Protein AF-A0A343VR23-F1 (afdb_monomer_lite)

Radius of gyration: 22.33 Å; chains: 1; bounding box: 52×18×68 Å

InterPro domains:
  IPR036689 ESAT-6-like superfamily [SSF140453] (6-95)

Foldseek 3Di:
DPPPPVCPVVVLVVVLVVLVVVLVVLVVVLVVVLVVVVVVCVVVVNPCVVVSVVVNVVSVVVSVVSVVVSVVSVVVSVVVVVVVVVVVVVVVVVVVD

Sequence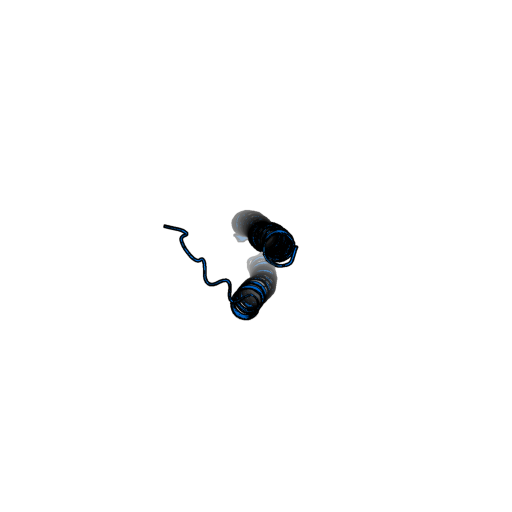 (97 aa):
MSDTVLYNAGIIEGALTQIHGLNQKGQDIAQGMVGQTRRLDDISSGQSTNAFNDFSASDQQLRSQTSEITQMIHRAVQSSHEDQTGVDSQFAGIISG

Secondary structure (DSSP, 8-state):
--------HHHHHHHHHHHHHHHHHHHHHHHHHHHHHHHHHHHTTTTTHHHHHHHHHHHHHHHHHHHHHHHHHHHHHHHHHHHHHHHHHHHHHHH--

Structure (mmCIF, N/CA/C/O backbone):
data_AF-A0A343VR23-F1
#
_entry.id   AF-A0A343VR23-F1
#
loop_
_atom_site.group_PDB
_atom_site.id
_atom_site.type_symbol
_atom_site.label_atom_id
_atom_site.label_alt_id
_atom_site.label_comp_id
_atom_site.label_asym_id
_atom_site.label_entity_id
_atom_site.label_seq_id
_atom_site.pdbx_PDB_ins_code
_atom_site.Cartn_x
_atom_site.Cartn_y
_atom_site.Cartn_z
_atom_site.occupancy
_atom_site.B_iso_or_equiv
_atom_site.auth_seq_id
_atom_site.auth_comp_id
_atom_site.auth_asym_id
_atom_site.auth_atom_id
_atom_site.pdbx_PDB_model_num
ATOM 1 N N . MET A 1 1 ? 34.137 0.195 -19.522 1.00 37.47 1 MET A N 1
ATOM 2 C CA . MET A 1 1 ? 33.546 -1.120 -19.215 1.00 37.47 1 MET A CA 1
ATOM 3 C C . MET A 1 1 ? 32.063 -0.869 -19.067 1.00 37.47 1 MET A C 1
ATOM 5 O O . MET A 1 1 ? 31.680 -0.175 -18.138 1.00 37.47 1 MET A O 1
ATOM 9 N N . SER A 1 2 ? 31.288 -1.246 -20.084 1.00 40.28 2 SER A N 1
ATOM 10 C CA . SER A 1 2 ? 29.828 -1.185 -20.033 1.00 40.28 2 SER A CA 1
ATOM 11 C C . SER A 1 2 ? 29.411 -2.256 -19.036 1.00 40.28 2 SER A C 1
ATOM 13 O O . SER A 1 2 ? 29.722 -3.428 -19.240 1.00 40.28 2 SER A O 1
ATOM 15 N N . ASP A 1 3 ? 28.858 -1.829 -17.906 1.00 40.38 3 ASP A N 1
ATOM 16 C CA . ASP A 1 3 ? 28.201 -2.722 -16.962 1.00 40.38 3 ASP A CA 1
ATOM 17 C C . ASP A 1 3 ? 26.978 -3.254 -17.711 1.00 40.38 3 ASP A C 1
ATOM 19 O O . ASP A 1 3 ? 25.960 -2.571 -17.831 1.00 40.38 3 ASP A O 1
ATOM 23 N N . THR A 1 4 ? 27.131 -4.407 -18.362 1.00 47.16 4 THR A N 1
ATOM 24 C CA . THR A 1 4 ? 26.048 -5.059 -19.090 1.00 47.16 4 THR A CA 1
ATOM 25 C C . THR A 1 4 ? 25.029 -5.501 -18.053 1.00 47.16 4 THR A C 1
ATOM 27 O O . THR A 1 4 ? 25.097 -6.609 -17.521 1.00 47.16 4 THR A O 1
ATOM 30 N N . VAL A 1 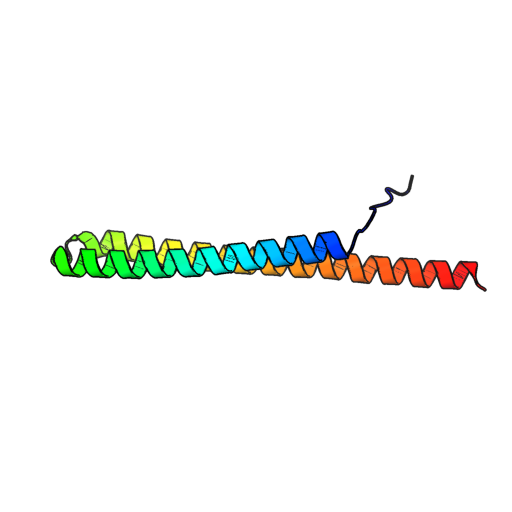5 ? 24.097 -4.610 -17.721 1.00 51.19 5 VAL A N 1
ATOM 31 C CA . VAL A 1 5 ? 22.892 -4.955 -16.977 1.00 51.19 5 VAL A CA 1
ATOM 32 C C . VAL A 1 5 ? 22.156 -5.960 -17.853 1.00 51.19 5 VAL A C 1
ATOM 34 O O . VAL A 1 5 ? 21.529 -5.598 -18.843 1.00 51.19 5 VAL A O 1
ATOM 37 N N . LEU A 1 6 ? 22.316 -7.245 -17.539 1.00 52.25 6 LEU A N 1
ATOM 38 C CA . LEU A 1 6 ? 21.645 -8.339 -18.227 1.00 52.25 6 LEU A CA 1
ATOM 39 C C . LEU A 1 6 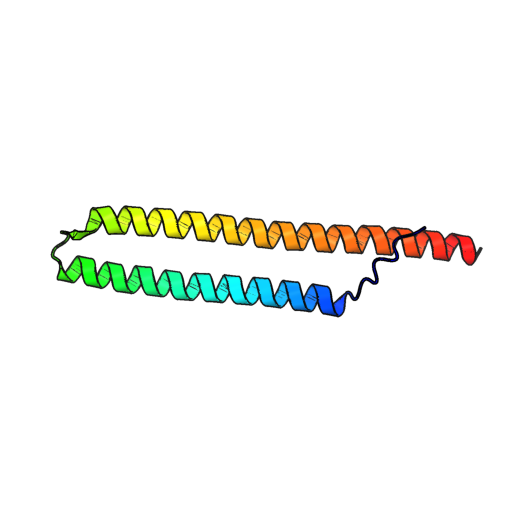? 20.150 -8.242 -17.885 1.00 52.25 6 LEU A C 1
ATOM 41 O O . LEU A 1 6 ? 19.679 -8.824 -16.907 1.00 52.25 6 LEU A O 1
ATOM 45 N N . TYR A 1 7 ? 19.417 -7.419 -18.635 1.00 57.44 7 TYR A N 1
ATOM 46 C CA . TYR A 1 7 ? 18.019 -7.120 -18.357 1.00 57.44 7 TYR A CA 1
ATOM 47 C C . TYR A 1 7 ? 17.148 -8.283 -18.826 1.00 57.44 7 TYR A C 1
ATOM 49 O O . TYR A 1 7 ? 16.797 -8.415 -19.997 1.00 57.44 7 TYR A O 1
ATOM 57 N N . ASN A 1 8 ? 16.806 -9.166 -17.896 1.00 65.19 8 ASN A N 1
ATOM 58 C CA . ASN A 1 8 ? 15.888 -10.259 -18.161 1.00 65.19 8 ASN A CA 1
ATOM 59 C C . ASN A 1 8 ? 14.462 -9.748 -17.905 1.00 65.19 8 ASN A C 1
ATOM 61 O O . ASN A 1 8 ? 13.928 -9.914 -16.809 1.00 65.19 8 ASN A O 1
ATOM 65 N N . ALA A 1 9 ? 13.883 -9.052 -18.891 1.00 61.62 9 ALA A N 1
ATOM 66 C CA . ALA A 1 9 ? 12.602 -8.343 -18.767 1.00 61.62 9 ALA A CA 1
ATOM 67 C C . ALA A 1 9 ? 11.493 -9.207 -18.137 1.00 61.62 9 ALA A C 1
ATOM 69 O O . ALA A 1 9 ? 10.796 -8.751 -17.237 1.00 61.62 9 ALA A O 1
ATOM 70 N N . GLY A 1 10 ? 11.422 -10.496 -18.490 1.00 62.53 10 GLY A N 1
ATOM 71 C CA . GLY A 1 10 ? 10.465 -11.430 -17.887 1.00 62.53 10 GLY A CA 1
ATOM 72 C C . GLY A 1 10 ? 10.694 -11.706 -16.392 1.00 62.53 10 GLY A C 1
ATOM 73 O O . GLY A 1 10 ? 9.733 -11.888 -15.647 1.00 62.53 10 GLY A O 1
ATOM 74 N N . ILE A 1 11 ? 11.944 -11.697 -15.913 1.00 69.94 11 ILE A N 1
ATOM 75 C CA . ILE A 1 11 ? 12.249 -11.816 -14.473 1.00 69.94 11 ILE A CA 1
ATOM 76 C C . ILE A 1 11 ? 11.801 -10.553 -13.737 1.00 69.94 11 ILE A C 1
ATOM 78 O O . ILE A 1 11 ? 11.265 -10.633 -12.633 1.00 69.94 11 ILE A O 1
ATOM 82 N N . ILE A 1 12 ? 12.000 -9.392 -14.354 1.00 69.88 12 ILE A N 1
ATOM 83 C CA . ILE A 1 12 ? 11.699 -8.093 -13.759 1.00 69.88 12 ILE A CA 1
ATOM 84 C C . ILE A 1 12 ? 10.186 -7.854 -13.692 1.00 69.88 12 ILE A C 1
ATOM 86 O O . ILE A 1 12 ? 9.667 -7.510 -12.630 1.00 69.88 12 ILE A O 1
ATOM 90 N N . GLU A 1 13 ? 9.454 -8.129 -14.771 1.00 71.75 13 GLU A N 1
ATOM 91 C CA . GLU A 1 13 ? 7.987 -8.114 -14.782 1.00 71.75 13 GLU A CA 1
ATOM 92 C C . GLU A 1 13 ? 7.398 -9.142 -13.806 1.00 71.75 13 GLU A C 1
ATOM 94 O O . GLU A 1 13 ? 6.444 -8.843 -13.079 1.00 71.75 13 GLU A O 1
ATOM 99 N N . GLY A 1 14 ? 7.996 -10.336 -13.724 1.00 75.69 14 GLY A N 1
ATOM 100 C CA . GLY A 1 14 ? 7.607 -11.366 -12.762 1.00 75.69 14 GLY A CA 1
ATOM 101 C C . GLY A 1 14 ? 7.797 -10.919 -11.309 1.00 75.69 14 GLY A C 1
ATOM 102 O O . GLY A 1 14 ? 6.902 -11.107 -10.480 1.00 75.69 14 GLY A O 1
ATOM 103 N N . ALA A 1 15 ? 8.925 -10.274 -11.001 1.00 78.19 15 ALA A N 1
ATOM 104 C CA . ALA A 1 15 ? 9.209 -9.728 -9.677 1.00 78.19 15 ALA A CA 1
ATOM 105 C C . ALA A 1 15 ? 8.257 -8.574 -9.315 1.00 78.19 15 ALA A C 1
ATOM 107 O O . ALA A 1 15 ? 7.702 -8.562 -8.218 1.00 78.19 15 ALA A O 1
ATOM 108 N N . LEU A 1 16 ? 7.994 -7.646 -10.242 1.00 78.38 16 LEU A N 1
ATOM 109 C CA . LEU A 1 16 ? 7.019 -6.565 -10.049 1.00 78.38 16 LEU A CA 1
ATOM 110 C C . LEU A 1 16 ? 5.605 -7.104 -9.805 1.00 78.38 16 LEU A C 1
ATOM 112 O O . LEU A 1 16 ? 4.910 -6.644 -8.899 1.00 78.38 16 LEU A O 1
ATOM 116 N N . THR A 1 17 ? 5.199 -8.116 -10.571 1.00 80.25 17 THR A N 1
ATOM 117 C CA . THR A 1 17 ? 3.906 -8.788 -10.401 1.00 80.25 17 THR A CA 1
ATOM 118 C C . THR A 1 17 ? 3.807 -9.448 -9.024 1.00 80.25 17 THR A C 1
ATOM 120 O O . THR A 1 17 ? 2.777 -9.331 -8.358 1.00 80.25 17 THR A O 1
ATOM 123 N N . GLN A 1 18 ? 4.884 -10.084 -8.545 1.00 83.00 18 GLN A N 1
ATOM 124 C CA . GLN A 1 18 ? 4.939 -10.614 -7.179 1.00 83.00 18 GLN A CA 1
ATOM 125 C C . GLN A 1 18 ? 4.816 -9.516 -6.122 1.00 83.00 18 GLN A C 1
ATOM 127 O O . GLN A 1 18 ? 4.052 -9.689 -5.174 1.00 83.00 18 GLN A O 1
ATOM 132 N N . ILE A 1 19 ? 5.512 -8.386 -6.282 1.00 81.19 19 ILE A N 1
ATOM 133 C CA . ILE A 1 19 ? 5.431 -7.260 -5.340 1.00 81.19 19 ILE A CA 1
ATOM 134 C C . ILE A 1 19 ? 4.001 -6.704 -5.293 1.00 81.19 19 ILE A C 1
ATOM 136 O O . ILE A 1 19 ? 3.460 -6.522 -4.202 1.00 81.19 19 ILE A O 1
ATOM 140 N N . HIS A 1 20 ? 3.344 -6.509 -6.442 1.00 82.31 20 HIS A N 1
ATOM 141 C CA . HIS A 1 20 ? 1.932 -6.113 -6.486 1.00 82.31 20 HIS A CA 1
ATOM 142 C C . HIS A 1 20 ? 1.020 -7.130 -5.791 1.00 82.31 20 HIS A C 1
ATOM 144 O O . HIS A 1 20 ? 0.168 -6.740 -4.991 1.00 82.31 20 HIS A O 1
ATOM 150 N N 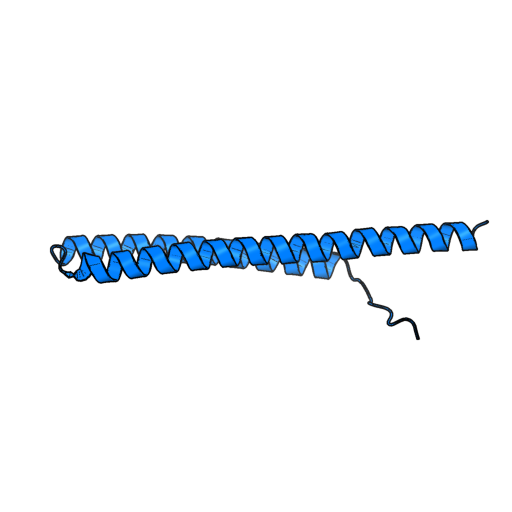. GLY A 1 21 ? 1.220 -8.426 -6.041 1.00 82.81 21 GLY A N 1
ATOM 151 C CA . GLY A 1 21 ? 0.435 -9.480 -5.399 1.00 82.81 21 GLY A CA 1
ATOM 152 C C . GLY A 1 21 ? 0.623 -9.527 -3.878 1.00 82.81 21 GLY A C 1
ATOM 153 O O . GLY A 1 21 ? -0.341 -9.731 -3.141 1.00 82.81 21 GLY A O 1
ATOM 154 N N . LEU A 1 22 ? 1.845 -9.307 -3.385 1.00 82.56 22 LEU A N 1
ATOM 155 C CA . LEU A 1 22 ? 2.131 -9.205 -1.950 1.00 82.56 22 LEU A CA 1
ATOM 156 C C . LEU A 1 22 ? 1.491 -7.957 -1.334 1.00 82.56 22 LEU A C 1
ATOM 158 O O . LEU A 1 22 ? 0.927 -8.045 -0.245 1.00 82.56 22 LEU A O 1
ATOM 162 N N . ASN A 1 23 ? 1.526 -6.825 -2.042 1.00 82.44 23 ASN A N 1
ATOM 163 C CA . ASN A 1 23 ? 0.884 -5.588 -1.608 1.00 82.44 23 ASN A CA 1
ATOM 164 C C . ASN A 1 23 ? -0.636 -5.777 -1.463 1.00 82.44 23 ASN A C 1
ATOM 166 O O . ASN A 1 23 ? -1.180 -5.505 -0.395 1.00 82.44 23 ASN A O 1
ATOM 170 N N . GLN A 1 24 ? -1.305 -6.342 -2.477 1.00 84.69 24 GLN A N 1
ATOM 171 C CA . GLN A 1 24 ? -2.741 -6.649 -2.418 1.00 84.69 24 GLN A CA 1
ATOM 172 C C . GLN A 1 24 ? -3.090 -7.579 -1.251 1.00 84.69 24 GLN A C 1
ATOM 174 O O . GLN A 1 24 ? -3.968 -7.256 -0.455 1.00 84.69 24 GLN A O 1
ATOM 179 N N . LYS A 1 25 ? -2.348 -8.681 -1.072 1.00 86.25 25 LYS A N 1
ATOM 180 C CA . LYS A 1 25 ? -2.550 -9.582 0.078 1.00 86.25 25 LYS A CA 1
ATOM 181 C C . LYS A 1 25 ? -2.393 -8.857 1.415 1.00 86.25 25 LYS A C 1
ATOM 183 O O . LYS A 1 25 ? -3.159 -9.107 2.342 1.00 86.25 25 LYS A O 1
ATOM 188 N N . GLY A 1 26 ? -1.410 -7.963 1.523 1.00 83.12 26 GLY A N 1
ATOM 189 C CA . GLY A 1 26 ? -1.217 -7.130 2.708 1.00 83.12 26 GLY A CA 1
ATOM 190 C C . GLY A 1 26 ? -2.414 -6.217 2.979 1.00 83.12 26 GLY A C 1
ATOM 191 O O . GLY A 1 26 ? -2.861 -6.121 4.121 1.00 83.12 26 GLY A O 1
ATOM 192 N N . GLN A 1 27 ? -2.980 -5.601 1.936 1.00 85.50 27 GLN A N 1
ATOM 193 C CA . GLN A 1 27 ? -4.184 -4.775 2.056 1.00 85.50 27 GLN A CA 1
ATOM 194 C C . GLN A 1 27 ? -5.384 -5.583 2.563 1.00 85.50 27 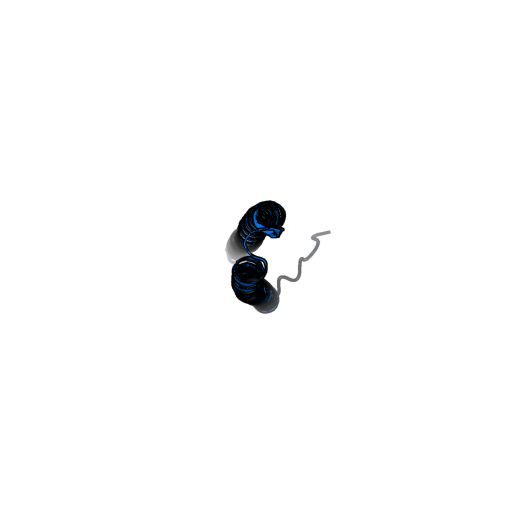GLN A C 1
ATOM 196 O O . GLN A 1 27 ? -6.061 -5.123 3.485 1.00 85.50 27 GLN A O 1
ATOM 201 N N . ASP A 1 28 ? -5.604 -6.785 2.026 1.00 87.12 28 ASP A N 1
ATOM 202 C CA . ASP A 1 28 ? -6.699 -7.672 2.437 1.00 87.12 28 ASP A CA 1
ATOM 203 C C . ASP A 1 28 ? -6.572 -8.093 3.908 1.00 87.12 28 ASP A C 1
ATOM 205 O O . ASP A 1 28 ? -7.532 -7.998 4.679 1.00 87.12 28 ASP A O 1
ATOM 209 N N . ILE A 1 29 ? -5.370 -8.505 4.330 1.00 86.50 29 ILE A N 1
ATOM 210 C CA . ILE A 1 29 ? -5.088 -8.879 5.725 1.00 86.50 29 ILE A CA 1
ATOM 211 C C . ILE A 1 29 ? -5.369 -7.700 6.656 1.00 86.50 29 ILE A C 1
ATOM 213 O O . ILE A 1 29 ? -6.059 -7.854 7.664 1.00 86.50 29 ILE A O 1
ATOM 217 N N . ALA A 1 30 ? -4.878 -6.515 6.303 1.00 82.81 30 ALA A N 1
ATOM 218 C CA . ALA A 1 30 ? -5.049 -5.316 7.107 1.00 82.81 30 ALA A CA 1
ATOM 219 C C . ALA A 1 30 ? -6.527 -4.887 7.202 1.00 82.81 30 ALA A C 1
ATOM 221 O O . ALA A 1 30 ? -6.997 -4.505 8.273 1.00 82.81 30 ALA A O 1
ATOM 222 N N . GLN A 1 31 ? -7.313 -5.012 6.124 1.00 85.94 31 GLN A N 1
ATOM 223 C CA . GLN A 1 31 ? -8.769 -4.812 6.189 1.00 85.94 31 GLN A CA 1
ATOM 224 C C . GLN A 1 31 ? -9.441 -5.824 7.128 1.00 85.94 31 GLN A C 1
ATOM 226 O O . GLN A 1 31 ? -10.307 -5.450 7.925 1.00 85.94 31 GLN A O 1
ATOM 231 N N . GLY A 1 32 ? -9.007 -7.087 7.088 1.00 85.88 32 GLY A N 1
ATOM 232 C CA . GLY A 1 32 ? -9.451 -8.122 8.019 1.00 85.88 32 GLY A CA 1
ATOM 233 C C . GLY A 1 32 ? -9.150 -7.771 9.479 1.00 85.88 32 GLY A C 1
ATOM 234 O O . GLY A 1 32 ? -10.031 -7.898 10.331 1.00 85.88 32 GLY A O 1
ATOM 235 N N . MET A 1 33 ? -7.944 -7.270 9.765 1.00 83.75 33 MET A N 1
ATOM 236 C CA . MET A 1 33 ? -7.549 -6.817 11.102 1.00 83.75 33 MET A CA 1
ATOM 237 C C . MET A 1 33 ? -8.431 -5.667 11.589 1.00 83.75 33 MET A C 1
ATOM 239 O O . MET A 1 33 ? -8.992 -5.767 12.675 1.00 83.75 33 MET A O 1
ATOM 243 N N . VAL A 1 34 ? -8.643 -4.629 10.772 1.00 85.31 34 VAL A N 1
ATOM 244 C CA . VAL A 1 34 ? -9.545 -3.512 11.110 1.00 85.31 34 VAL A CA 1
ATOM 245 C C . VAL A 1 34 ? -10.955 -4.017 11.438 1.00 85.31 34 VAL A C 1
ATOM 247 O O . VAL A 1 34 ? -11.561 -3.571 12.412 1.00 85.31 34 VAL A O 1
ATOM 250 N N . GLY A 1 35 ? -11.475 -4.975 10.664 1.00 85.50 35 GLY A N 1
ATOM 251 C CA . GLY A 1 35 ? -12.784 -5.582 10.916 1.00 85.50 35 GLY A CA 1
ATOM 252 C C . GLY A 1 35 ? -12.866 -6.331 12.250 1.00 85.50 35 GLY A C 1
ATOM 253 O O . GLY A 1 35 ? -13.861 -6.201 12.964 1.00 85.50 35 GLY A O 1
ATOM 254 N N . GLN A 1 36 ? -11.826 -7.086 12.614 1.00 85.50 36 GLN A N 1
ATOM 255 C CA . GLN A 1 36 ? -11.767 -7.769 13.911 1.00 85.50 36 GLN A CA 1
ATOM 256 C C . GLN A 1 36 ? -11.620 -6.780 15.067 1.00 85.50 36 GLN A C 1
ATOM 258 O O . GLN A 1 36 ? -12.293 -6.930 16.084 1.00 85.50 36 GLN A O 1
ATOM 263 N N . THR A 1 37 ? -10.809 -5.735 14.906 1.00 80.81 37 THR A N 1
ATOM 264 C CA . THR A 1 37 ? -10.622 -4.741 15.965 1.00 80.81 37 THR A CA 1
ATOM 265 C C . THR A 1 37 ? -11.889 -3.923 16.215 1.00 80.81 37 THR A C 1
ATOM 267 O O . THR A 1 37 ? -12.205 -3.675 17.373 1.00 80.81 37 THR A O 1
ATOM 270 N N . ARG A 1 38 ? -12.690 -3.607 15.184 1.00 82.06 38 ARG A N 1
ATOM 271 C CA . ARG A 1 38 ? -14.030 -3.012 15.381 1.00 82.06 38 ARG A CA 1
ATOM 272 C C . ARG A 1 38 ? -14.941 -3.898 16.228 1.00 82.06 38 ARG A C 1
ATOM 274 O O . ARG A 1 38 ? -15.565 -3.409 17.158 1.00 82.06 38 ARG A O 1
ATOM 281 N N . ARG A 1 39 ? -14.968 -5.209 15.960 1.00 84.56 39 ARG A N 1
ATOM 282 C CA . ARG A 1 39 ? -15.750 -6.153 16.779 1.00 84.56 39 ARG A CA 1
ATOM 283 C C . ARG A 1 39 ? -15.275 -6.187 18.230 1.00 84.56 39 ARG A C 1
ATOM 285 O O . ARG A 1 39 ? -16.096 -6.302 19.132 1.00 84.56 39 ARG A O 1
ATOM 292 N N . LEU A 1 40 ? -13.964 -6.114 18.461 1.00 82.44 40 LEU A N 1
ATOM 293 C CA . LEU A 1 40 ? -13.413 -6.045 19.815 1.00 82.44 40 LEU A CA 1
ATOM 294 C C . LEU A 1 40 ? -13.804 -4.739 20.518 1.00 82.44 40 LEU A C 1
ATOM 296 O O . LEU A 1 40 ? -14.106 -4.768 21.710 1.00 82.44 40 LEU A O 1
ATOM 300 N N . ASP A 1 41 ? -13.850 -3.619 19.797 1.00 82.38 41 ASP A N 1
ATOM 301 C CA . ASP A 1 41 ? -14.307 -2.339 20.344 1.00 82.38 41 ASP A CA 1
ATOM 302 C C . ASP A 1 41 ? -15.789 -2.394 20.752 1.00 82.38 41 ASP A C 1
ATOM 304 O O . ASP A 1 41 ? -16.122 -2.043 21.887 1.00 82.38 41 ASP A O 1
ATOM 308 N N . ASP A 1 42 ? -16.641 -2.963 19.889 1.00 81.19 42 ASP A N 1
ATOM 309 C CA . ASP A 1 42 ? -18.066 -3.189 20.166 1.00 81.19 42 ASP A CA 1
ATOM 310 C C . ASP A 1 42 ? -18.270 -4.049 21.429 1.00 81.19 42 ASP A C 1
ATOM 312 O O . ASP A 1 42 ? -19.109 -3.739 22.276 1.00 81.19 42 ASP A O 1
ATOM 316 N N . ILE A 1 43 ? -17.472 -5.114 21.596 1.00 83.44 43 ILE A N 1
ATOM 317 C CA . ILE A 1 43 ? -17.515 -5.987 22.783 1.00 83.44 43 ILE A CA 1
ATOM 318 C C . ILE A 1 43 ? -16.997 -5.257 24.032 1.00 83.44 43 ILE A C 1
ATOM 320 O O . ILE A 1 43 ? -17.549 -5.416 25.120 1.00 83.44 43 ILE A O 1
ATOM 324 N N . SER A 1 44 ? -15.944 -4.449 23.893 1.00 80.06 44 SER A N 1
ATOM 325 C CA . SER A 1 44 ? -15.301 -3.739 25.008 1.00 80.06 44 SER A CA 1
ATOM 326 C C . SER A 1 44 ? -16.008 -2.441 25.422 1.00 80.06 44 SER A C 1
ATOM 328 O O . SER A 1 44 ? -15.488 -1.697 26.254 1.00 80.06 44 SER A O 1
ATOM 330 N N . SER A 1 45 ? -17.211 -2.177 24.893 1.00 74.25 45 SER A N 1
ATOM 331 C CA . SER A 1 45 ? -18.012 -0.978 25.196 1.00 74.25 45 SER A CA 1
ATOM 332 C C . SER A 1 45 ? -17.285 0.341 24.887 1.00 74.25 45 SER A C 1
ATOM 334 O O . SER A 1 45 ? -17.482 1.336 25.585 1.00 74.25 45 SER A O 1
ATOM 336 N N . GLY A 1 46 ? -16.418 0.353 23.868 1.00 68.75 46 GLY A N 1
ATOM 337 C CA . GLY A 1 46 ? -15.695 1.552 23.434 1.00 68.75 46 GLY A CA 1
ATOM 338 C C . GLY A 1 46 ? -14.525 1.976 24.331 1.00 68.75 46 GLY A C 1
ATOM 339 O O . GLY A 1 46 ? -14.034 3.100 24.232 1.00 68.75 46 GLY A O 1
ATOM 340 N N . GLN A 1 47 ? -14.047 1.111 25.234 1.00 69.56 47 GLN A N 1
ATOM 341 C CA . GLN A 1 47 ? -12.875 1.435 26.061 1.00 69.56 47 GLN A CA 1
ATOM 342 C C . GLN A 1 47 ? -11.562 1.470 25.259 1.00 69.56 47 GLN A C 1
ATOM 344 O O . GLN A 1 47 ? -10.593 2.080 25.708 1.00 69.56 47 GLN A O 1
ATOM 349 N N . SER A 1 48 ? -11.519 0.844 24.077 1.00 69.81 48 SER A N 1
ATOM 350 C CA . SER A 1 48 ? -10.322 0.768 23.225 1.00 69.81 48 SER A CA 1
ATOM 351 C C . SER A 1 48 ? -10.367 1.686 21.995 1.00 69.81 48 SER A C 1
ATOM 353 O O . SER A 1 48 ? -9.413 1.699 21.213 1.00 69.81 48 SER A O 1
ATOM 355 N N . THR A 1 49 ? -11.418 2.498 21.835 1.00 71.31 49 THR A N 1
ATOM 356 C CA . THR A 1 49 ? -11.698 3.246 20.599 1.00 71.31 49 THR A CA 1
ATOM 357 C C . THR A 1 49 ? -10.568 4.195 20.190 1.00 71.31 49 THR A C 1
ATOM 359 O O . THR A 1 49 ? -10.265 4.307 19.005 1.00 71.31 49 THR A O 1
ATOM 362 N N . ASN A 1 50 ? -9.882 4.839 21.142 1.00 75.69 50 ASN A N 1
ATOM 363 C CA . ASN A 1 50 ? -8.785 5.764 20.823 1.00 75.69 50 ASN A CA 1
ATOM 364 C C . ASN A 1 50 ? -7.571 5.036 20.228 1.00 75.69 50 ASN A C 1
ATOM 366 O O . ASN A 1 50 ? -7.120 5.386 19.142 1.00 75.69 50 ASN A O 1
ATOM 370 N N . ALA A 1 51 ? -7.106 3.967 20.881 1.00 76.94 51 ALA A N 1
ATOM 371 C CA . ALA A 1 51 ? -5.997 3.162 20.371 1.00 76.94 51 ALA A CA 1
ATOM 372 C C . ALA A 1 51 ? -6.351 2.487 19.032 1.00 76.94 51 ALA A C 1
ATOM 374 O O . ALA A 1 51 ? -5.490 2.330 18.167 1.00 76.94 51 ALA A O 1
ATOM 375 N N . PHE A 1 52 ? -7.623 2.123 18.832 1.00 75.69 52 PHE A N 1
ATOM 376 C CA . PHE A 1 52 ? -8.116 1.600 17.559 1.00 75.69 52 PHE A CA 1
ATOM 377 C C . PHE A 1 52 ? -8.119 2.650 16.440 1.00 75.69 52 PHE A C 1
ATOM 379 O O . PHE A 1 52 ? -7.736 2.335 15.310 1.00 75.69 52 PHE A O 1
ATOM 386 N N . ASN A 1 53 ? -8.552 3.876 16.734 1.00 80.44 53 ASN A N 1
ATOM 387 C CA . ASN A 1 53 ? -8.541 4.973 15.769 1.00 80.44 53 ASN A CA 1
ATOM 388 C C . ASN A 1 53 ? -7.107 5.305 15.348 1.00 80.44 53 ASN A C 1
ATOM 390 O O . ASN A 1 53 ? -6.838 5.408 14.151 1.00 80.44 53 ASN A O 1
ATOM 394 N N . ASP A 1 54 ? -6.183 5.361 16.309 1.00 82.44 54 ASP A N 1
ATOM 395 C CA . ASP A 1 54 ? -4.759 5.586 16.053 1.00 82.44 54 ASP A CA 1
ATOM 396 C C . ASP A 1 54 ? -4.154 4.451 15.213 1.00 82.44 54 ASP A C 1
ATOM 398 O O . ASP A 1 54 ? -3.468 4.699 14.218 1.00 82.44 54 ASP A O 1
ATOM 402 N N . PHE A 1 55 ? -4.462 3.195 15.560 1.00 81.00 55 PHE A N 1
ATOM 403 C CA . PHE A 1 55 ? -4.045 2.027 14.785 1.00 81.00 55 PHE A CA 1
ATOM 404 C C . PHE A 1 55 ? -4.579 2.083 13.349 1.00 81.00 55 PHE A C 1
ATOM 406 O O . PHE A 1 55 ? -3.814 1.923 12.403 1.00 81.00 55 PHE A O 1
ATOM 413 N N . SER A 1 56 ? -5.876 2.345 13.175 1.00 80.88 56 SER A N 1
ATOM 414 C CA . SER A 1 56 ? -6.522 2.365 11.858 1.00 80.88 56 SER A CA 1
ATOM 415 C C . SER A 1 56 ? -5.985 3.482 10.966 1.00 80.88 56 SER A C 1
ATOM 417 O O . SER A 1 56 ? -5.781 3.261 9.771 1.00 80.88 56 SER A O 1
ATOM 419 N N . ALA A 1 57 ? -5.732 4.664 11.536 1.00 84.81 57 ALA A N 1
ATOM 420 C CA . ALA A 1 57 ? -5.144 5.790 10.819 1.00 84.81 57 ALA A CA 1
ATOM 421 C C . ALA A 1 57 ? -3.701 5.485 10.382 1.00 84.81 57 ALA A C 1
ATOM 423 O O . ALA A 1 57 ? -3.357 5.669 9.212 1.00 84.81 57 ALA A O 1
ATOM 424 N N . SER A 1 58 ? -2.883 4.946 11.292 1.00 84.38 58 SER A N 1
ATOM 425 C CA . SER A 1 58 ? -1.500 4.544 11.002 1.00 84.38 58 SER A CA 1
ATOM 426 C C . SER A 1 58 ? -1.431 3.448 9.930 1.00 84.38 58 SER A C 1
ATOM 428 O O . SER A 1 58 ? -0.678 3.551 8.961 1.00 84.38 58 SER A O 1
ATOM 430 N N . ASP A 1 59 ? -2.289 2.432 10.036 1.00 82.06 59 ASP A N 1
ATOM 431 C CA . ASP A 1 59 ? -2.381 1.324 9.083 1.00 82.06 59 ASP A CA 1
ATOM 432 C C . ASP A 1 59 ? -2.872 1.780 7.693 1.00 82.06 59 ASP A C 1
ATOM 434 O O . ASP A 1 59 ? -2.392 1.313 6.657 1.00 82.06 59 ASP A O 1
ATOM 438 N N . GLN A 1 60 ? -3.810 2.731 7.617 1.00 84.69 60 GLN A N 1
ATOM 439 C CA . GLN A 1 60 ? -4.183 3.357 6.341 1.00 84.69 60 GLN A CA 1
ATOM 440 C C . GLN A 1 60 ? -3.022 4.132 5.712 1.00 84.69 60 GLN A C 1
ATOM 442 O O . GLN A 1 60 ? -2.758 3.962 4.519 1.00 84.69 60 GLN A O 1
ATOM 447 N N . GLN A 1 61 ? -2.311 4.940 6.498 1.00 87.88 61 GLN A N 1
ATOM 448 C CA . GLN A 1 61 ? -1.182 5.723 6.003 1.00 87.88 61 GLN A CA 1
ATOM 449 C C . GLN A 1 61 ? -0.067 4.821 5.459 1.00 87.88 61 GLN A C 1
ATOM 451 O O . GLN A 1 61 ? 0.398 5.029 4.336 1.00 87.88 61 GLN A O 1
ATOM 456 N N . LEU A 1 62 ? 0.321 3.789 6.212 1.00 82.00 62 LEU A N 1
ATOM 457 C CA . LEU A 1 62 ? 1.354 2.837 5.799 1.00 82.00 62 LEU A CA 1
ATOM 458 C C . LEU A 1 62 ? 0.980 2.108 4.506 1.00 82.00 62 LEU A C 1
ATOM 460 O O . LEU A 1 62 ? 1.819 1.958 3.614 1.00 82.00 62 LEU A O 1
ATOM 464 N N . ARG A 1 63 ? -0.285 1.695 4.355 1.00 83.38 63 ARG A N 1
ATOM 465 C CA . ARG A 1 63 ? -0.761 1.058 3.116 1.00 83.38 63 ARG A CA 1
ATOM 466 C C . ARG A 1 63 ? -0.709 2.000 1.921 1.00 83.38 63 ARG A C 1
ATOM 468 O O . ARG A 1 63 ? -0.256 1.583 0.855 1.00 83.38 63 ARG A O 1
ATOM 475 N N . SER A 1 64 ? -1.111 3.260 2.097 1.00 85.56 64 SER A N 1
ATOM 476 C CA . SER A 1 64 ? -1.023 4.272 1.037 1.00 85.56 64 SER A CA 1
ATOM 477 C C . SER A 1 64 ? 0.423 4.463 0.579 1.00 85.56 64 SER A C 1
ATOM 479 O O . SER A 1 64 ? 0.716 4.339 -0.608 1.00 85.56 64 SER A O 1
ATOM 481 N N . GLN A 1 65 ? 1.347 4.651 1.527 1.00 85.62 65 GLN A N 1
ATOM 482 C CA . GLN A 1 65 ? 2.776 4.802 1.240 1.00 85.62 65 GLN A CA 1
ATOM 483 C C . GLN A 1 65 ? 3.356 3.568 0.542 1.00 85.62 65 GLN A C 1
ATOM 485 O O . GLN A 1 65 ? 4.099 3.685 -0.429 1.00 85.62 65 GLN A O 1
ATOM 490 N N . THR A 1 66 ? 2.985 2.369 0.994 1.00 79.56 66 THR A N 1
ATOM 491 C CA . THR A 1 66 ? 3.453 1.118 0.381 1.00 79.56 66 THR A CA 1
ATOM 492 C C . THR A 1 66 ? 2.958 0.995 -1.063 1.00 79.56 66 THR A C 1
ATOM 494 O O . THR A 1 66 ? 3.717 0.592 -1.947 1.00 79.56 66 THR A O 1
ATOM 497 N N . SER A 1 67 ? 1.703 1.370 -1.336 1.00 82.19 67 SER A N 1
ATOM 498 C CA . SER A 1 67 ? 1.153 1.417 -2.697 1.00 82.19 67 SER A CA 1
ATOM 499 C C . SER A 1 67 ? 1.891 2.427 -3.580 1.00 82.19 67 SER A C 1
ATOM 501 O O . SER A 1 67 ? 2.280 2.087 -4.696 1.00 82.19 67 SER A O 1
ATOM 503 N N . GLU A 1 68 ? 2.146 3.640 -3.086 1.00 85.88 68 GLU A N 1
ATOM 504 C CA . GLU A 1 68 ? 2.907 4.665 -3.814 1.00 85.88 68 GLU A CA 1
ATOM 505 C C . GLU A 1 68 ? 4.327 4.199 -4.145 1.00 85.88 68 GLU A C 1
ATOM 507 O O . GLU A 1 68 ? 4.745 4.282 -5.299 1.00 85.88 68 GLU A O 1
ATOM 512 N N . ILE A 1 69 ? 5.048 3.639 -3.169 1.00 82.56 69 ILE A N 1
ATOM 513 C CA . ILE A 1 69 ? 6.391 3.080 -3.374 1.00 82.56 69 ILE A CA 1
ATOM 514 C C . ILE A 1 69 ? 6.361 1.985 -4.435 1.00 82.56 69 ILE A C 1
ATOM 516 O O . ILE A 1 69 ? 7.201 1.972 -5.333 1.00 82.56 69 ILE A O 1
ATOM 520 N N . THR A 1 70 ? 5.367 1.099 -4.381 1.00 80.06 70 THR A N 1
ATOM 521 C CA . THR A 1 70 ? 5.239 0.025 -5.368 1.00 80.06 70 THR A CA 1
ATOM 522 C C . THR A 1 70 ? 5.019 0.585 -6.779 1.00 80.06 70 THR A C 1
ATOM 524 O O . THR A 1 70 ? 5.670 0.144 -7.726 1.00 80.06 70 THR A O 1
ATOM 527 N N . GLN A 1 71 ? 4.176 1.612 -6.924 1.00 82.75 71 GLN A N 1
ATOM 528 C CA . GLN A 1 71 ? 3.961 2.287 -8.207 1.00 82.75 71 GLN A CA 1
ATOM 529 C C . GLN A 1 71 ? 5.206 3.040 -8.694 1.00 82.75 71 GLN A C 1
ATOM 531 O O . GLN A 1 71 ? 5.488 3.035 -9.891 1.00 82.75 71 GLN A O 1
ATOM 536 N N . MET A 1 72 ? 5.968 3.672 -7.797 1.00 79.81 72 MET A N 1
ATOM 537 C CA . MET A 1 72 ? 7.229 4.329 -8.151 1.00 79.81 72 MET A CA 1
ATOM 538 C C . MET A 1 72 ? 8.258 3.326 -8.665 1.00 79.81 72 MET A C 1
ATOM 540 O O . MET A 1 72 ? 8.874 3.576 -9.697 1.00 79.81 72 MET A O 1
ATOM 544 N N . ILE A 1 73 ? 8.407 2.183 -7.988 1.00 79.56 73 ILE A N 1
ATOM 545 C CA . ILE A 1 73 ? 9.290 1.099 -8.434 1.00 79.56 73 ILE A CA 1
ATOM 546 C C . ILE A 1 73 ? 8.856 0.624 -9.822 1.00 79.56 73 ILE A C 1
ATOM 548 O O . ILE A 1 73 ? 9.691 0.519 -10.715 1.00 79.56 73 ILE A O 1
ATOM 552 N N . HIS A 1 74 ? 7.555 0.412 -10.033 1.00 79.62 74 HIS A N 1
ATOM 553 C CA . HIS A 1 74 ? 7.027 0.008 -11.334 1.00 79.62 74 HIS A CA 1
ATOM 554 C C . HIS A 1 74 ? 7.387 1.008 -12.446 1.00 79.62 74 HIS A C 1
ATOM 556 O O . HIS A 1 74 ? 7.946 0.612 -13.467 1.00 79.62 74 HIS A O 1
ATOM 562 N N . ARG A 1 75 ? 7.158 2.310 -12.225 1.00 80.94 75 ARG A N 1
ATOM 563 C CA . ARG A 1 75 ? 7.503 3.365 -13.196 1.00 80.94 75 ARG A CA 1
ATOM 564 C C . ARG A 1 75 ? 9.005 3.472 -13.444 1.00 80.94 75 ARG A C 1
ATOM 566 O O . ARG A 1 75 ? 9.412 3.627 -14.587 1.00 80.94 75 ARG A O 1
ATOM 573 N N . ALA A 1 76 ? 9.827 3.390 -12.399 1.00 76.25 76 ALA A N 1
ATOM 574 C CA . ALA A 1 76 ? 11.281 3.476 -12.527 1.00 76.25 76 ALA A CA 1
ATOM 575 C C . ALA A 1 76 ? 11.837 2.309 -13.356 1.00 76.25 76 ALA A C 1
ATOM 577 O O . ALA A 1 76 ? 12.692 2.501 -14.222 1.00 76.25 76 ALA A O 1
ATOM 578 N N . VAL A 1 77 ? 11.306 1.108 -13.127 1.00 76.50 77 VAL A N 1
ATOM 579 C CA . VAL A 1 77 ? 11.676 -0.095 -13.870 1.00 76.50 77 VAL A CA 1
ATOM 580 C C . VAL A 1 77 ? 11.221 -0.014 -15.328 1.00 76.50 77 VAL A C 1
ATOM 582 O O . VAL A 1 77 ? 12.003 -0.357 -16.213 1.00 76.50 77 VAL A O 1
ATOM 585 N N . GLN A 1 78 ? 10.006 0.478 -15.583 1.00 75.88 78 GLN A N 1
ATOM 586 C CA . GLN A 1 78 ? 9.492 0.676 -16.939 1.00 75.88 78 GLN A CA 1
ATOM 587 C C . GLN A 1 78 ? 10.276 1.752 -17.705 1.00 75.88 78 GLN A C 1
ATOM 589 O O . GLN A 1 78 ? 10.683 1.511 -18.834 1.00 75.88 78 GLN A O 1
ATOM 594 N N . SER A 1 79 ? 10.567 2.898 -17.082 1.00 76.31 79 SER A N 1
ATOM 595 C CA . SER A 1 79 ? 11.393 3.953 -17.689 1.00 76.31 79 SER A CA 1
ATOM 596 C C . SER A 1 79 ? 12.781 3.428 -18.050 1.00 76.31 79 SER A C 1
ATOM 598 O O . SER A 1 79 ? 13.252 3.644 -19.160 1.00 76.31 79 SER A O 1
ATOM 600 N N . SER A 1 80 ? 13.409 2.668 -17.145 1.00 71.06 80 SER A N 1
ATOM 601 C CA . SER A 1 80 ? 14.719 2.052 -17.404 1.00 71.06 80 SER A CA 1
ATOM 602 C C . SER A 1 80 ? 14.675 1.079 -18.588 1.00 71.06 80 SER A C 1
ATOM 604 O O . SER A 1 80 ? 15.643 0.981 -19.340 1.00 71.06 80 SER A O 1
ATOM 606 N N . HIS A 1 81 ? 13.556 0.366 -18.761 1.00 70.38 81 HIS A N 1
ATOM 607 C CA . HIS A 1 81 ? 13.340 -0.528 -19.895 1.00 70.38 81 HIS A CA 1
ATOM 608 C C . HIS A 1 81 ? 13.193 0.242 -21.214 1.00 70.38 81 HIS A C 1
ATOM 610 O O . HIS A 1 81 ? 13.862 -0.085 -22.195 1.00 70.38 81 HIS A O 1
ATOM 616 N N . GLU A 1 82 ? 12.357 1.280 -21.243 1.00 70.56 82 GLU A N 1
ATOM 617 C CA . GLU A 1 82 ? 12.130 2.112 -22.431 1.00 70.56 82 GLU A CA 1
ATOM 618 C C . GLU A 1 82 ? 13.421 2.809 -22.889 1.00 70.56 82 GLU A C 1
ATOM 620 O O . GLU A 1 82 ? 13.764 2.742 -24.073 1.00 70.56 82 GLU A O 1
ATOM 625 N N . ASP A 1 83 ? 14.189 3.380 -21.955 1.00 73.56 83 ASP A N 1
ATOM 626 C CA . ASP A 1 83 ? 15.453 4.064 -22.247 1.00 73.56 83 ASP A CA 1
ATOM 627 C C . ASP A 1 83 ? 16.486 3.119 -22.880 1.00 73.56 83 ASP A C 1
ATOM 629 O O . ASP A 1 83 ? 17.114 3.456 -23.885 1.00 73.56 83 ASP A O 1
ATOM 633 N N . GLN A 1 84 ? 16.646 1.906 -22.340 1.00 66.38 84 GLN A N 1
ATOM 634 C CA . GLN A 1 84 ? 17.587 0.925 -22.893 1.00 66.38 84 GLN A CA 1
ATOM 635 C C . GLN A 1 84 ? 17.136 0.365 -24.239 1.00 66.38 84 GLN A C 1
ATOM 637 O O . GLN A 1 84 ? 17.961 0.227 -25.137 1.00 66.38 84 GLN A O 1
ATOM 642 N N . THR A 1 85 ? 15.841 0.104 -24.423 1.00 70.31 85 THR A N 1
ATOM 643 C CA . THR A 1 85 ? 15.318 -0.355 -25.721 1.00 70.31 85 THR A CA 1
ATOM 644 C C . THR A 1 85 ? 15.514 0.722 -26.796 1.00 70.31 85 THR A C 1
ATOM 646 O O . THR A 1 85 ? 15.868 0.423 -27.940 1.00 70.31 85 THR A O 1
ATOM 649 N N . GLY A 1 86 ? 15.353 1.995 -26.418 1.00 70.88 86 GLY A N 1
ATOM 650 C CA . GLY A 1 86 ? 15.683 3.146 -27.254 1.00 70.88 86 GLY A CA 1
ATOM 651 C C . GLY A 1 86 ? 17.164 3.179 -27.639 1.00 70.88 86 GLY A C 1
ATOM 652 O O . GLY A 1 86 ? 17.480 3.266 -28.826 1.00 70.88 86 GLY A O 1
ATOM 653 N N . VAL A 1 87 ? 18.067 3.031 -26.666 1.00 71.00 87 VAL A N 1
ATOM 654 C CA . VAL A 1 87 ? 19.521 2.980 -26.904 1.00 71.00 87 VAL A CA 1
ATOM 655 C C . VAL A 1 87 ? 19.903 1.808 -27.813 1.00 71.00 87 VAL A C 1
ATOM 657 O O . VAL A 1 87 ? 20.625 2.012 -28.789 1.00 71.00 87 VAL A O 1
ATOM 660 N N . ASP A 1 88 ? 19.384 0.607 -27.561 1.00 67.31 88 ASP A N 1
ATOM 661 C CA . ASP A 1 88 ? 19.681 -0.585 -28.360 1.00 67.31 88 ASP A CA 1
ATOM 662 C C . ASP A 1 88 ? 19.186 -0.441 -29.803 1.00 67.31 88 ASP A C 1
ATOM 664 O O . ASP A 1 88 ? 19.910 -0.773 -30.742 1.00 67.31 88 ASP A O 1
ATOM 668 N N . SER A 1 89 ? 17.987 0.114 -30.012 1.00 70.44 89 SER A N 1
ATOM 669 C CA . SER A 1 89 ? 17.459 0.371 -31.361 1.00 70.44 89 SER A CA 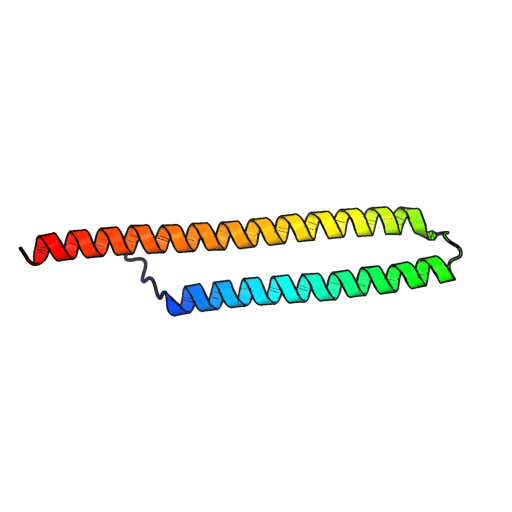1
ATOM 670 C C . SER A 1 89 ? 18.277 1.420 -32.122 1.00 70.44 89 SER A C 1
ATOM 672 O O . SER A 1 89 ? 18.525 1.267 -33.321 1.00 70.44 89 SER A O 1
ATOM 674 N N . GLN A 1 90 ? 18.765 2.449 -31.425 1.00 70.94 90 GLN A N 1
ATOM 675 C CA . GLN A 1 90 ? 19.634 3.469 -31.999 1.00 70.94 90 GLN A CA 1
ATOM 676 C C . GLN A 1 90 ? 21.003 2.887 -32.376 1.00 70.94 90 GLN A C 1
ATOM 678 O O . GLN A 1 90 ? 21.495 3.140 -33.477 1.00 70.94 90 GLN A O 1
ATOM 683 N N . PHE A 1 91 ? 21.599 2.061 -31.512 1.00 65.19 91 PHE A N 1
ATOM 684 C CA . PHE A 1 91 ? 22.854 1.368 -31.811 1.00 65.19 91 PHE A CA 1
ATOM 685 C C . PHE A 1 91 ? 22.700 0.352 -32.947 1.00 65.19 91 PHE A C 1
ATOM 687 O O . PHE A 1 91 ? 23.544 0.313 -33.843 1.00 65.19 91 PHE A O 1
ATOM 694 N N . ALA A 1 92 ? 21.614 -0.422 -32.972 1.00 68.50 92 ALA A N 1
ATOM 695 C CA . ALA A 1 92 ? 21.317 -1.344 -34.065 1.00 68.50 92 ALA A CA 1
ATOM 696 C C . ALA A 1 92 ? 21.158 -0.604 -35.405 1.00 68.50 92 ALA A C 1
ATOM 698 O O . ALA A 1 92 ? 21.673 -1.068 -36.421 1.00 68.50 92 ALA A O 1
ATOM 699 N N . GLY A 1 93 ? 20.521 0.570 -35.409 1.00 68.69 93 GLY A N 1
ATOM 700 C CA . GLY A 1 93 ? 20.404 1.421 -36.596 1.00 68.69 93 GLY A CA 1
ATOM 701 C C . GLY A 1 93 ? 21.745 1.957 -37.113 1.00 68.69 93 GLY A C 1
ATOM 702 O O . GLY A 1 93 ? 21.920 2.072 -38.320 1.00 68.69 93 GLY A O 1
ATOM 703 N N . ILE A 1 94 ? 22.704 2.231 -36.222 1.00 67.31 94 ILE A N 1
ATOM 704 C CA . ILE A 1 94 ? 24.054 2.699 -36.584 1.00 67.31 94 ILE A CA 1
ATOM 705 C C . ILE A 1 94 ? 24.941 1.552 -37.093 1.00 67.31 94 ILE A C 1
ATOM 707 O O . ILE A 1 94 ? 25.779 1.771 -37.956 1.00 67.31 94 ILE A O 1
ATOM 711 N N . ILE A 1 95 ? 24.779 0.335 -36.568 1.00 60.34 95 ILE A N 1
ATOM 712 C CA . ILE A 1 95 ? 25.577 -0.837 -36.981 1.00 60.34 95 ILE A CA 1
ATOM 713 C C . ILE A 1 95 ? 25.059 -1.446 -38.298 1.00 60.34 95 ILE A C 1
ATOM 715 O O . ILE A 1 95 ? 25.810 -2.114 -39.006 1.00 60.34 95 ILE A O 1
ATOM 719 N N . SER A 1 96 ? 23.783 -1.222 -38.628 1.00 56.84 96 SER A N 1
ATOM 720 C CA . SER A 1 96 ? 23.124 -1.781 -39.821 1.00 56.84 96 SER A CA 1
ATOM 721 C C . SER A 1 96 ? 23.090 -0.833 -41.030 1.00 56.84 96 SER A C 1
ATOM 723 O O . SER A 1 96 ? 22.588 -1.236 -42.082 1.00 56.84 96 SER A O 1
ATOM 725 N N . GLY A 1 97 ? 23.557 0.412 -40.878 1.00 49.72 97 GLY A N 1
ATOM 726 C CA . GLY A 1 97 ? 23.669 1.423 -41.940 1.00 49.72 97 GLY A CA 1
ATOM 727 C C . GLY A 1 97 ? 25.114 1.654 -42.352 1.00 49.72 97 GLY A C 1
ATOM 728 O O . GLY A 1 97 ? 25.331 1.897 -43.560 1.00 49.72 97 GLY A O 1
#

Organism: NCBI:txid1968788

pLDDT: mean 75.19, std 11.08, range [37.47, 87.88]